Protein AF-A0A7S1EKM6-F1 (afdb_monomer)

InterPro domains:
  IPR007259 Gamma-tubulin complex component protein [PTHR19302] (2-131)
  IPR041470 Gamma tubulin complex component protein, N-terminal [PF17681] (5-134)

Organism: Hemiselmis andersenii (NCBI:txid464988)

Foldseek 3Di:
DLLLVVQLLQLLQPHHDDFWGWDADPPRLPIFIDGNDPDDPVLVVLSVLSRLNSSLLSNLVSLLVVQVDPPPDDVSVVLSVVSVVLSVVSVVLSVVQVVCSVVVNDDSVNVSVSCVVSSVVSVVSSVVSVVVVVVVVVVD

Structure (mmCIF, N/CA/C/O backbone):
data_AF-A0A7S1EKM6-F1
#
_entry.id   AF-A0A7S1EKM6-F1
#
loop_
_atom_site.group_PDB
_atom_site.id
_atom_site.type_symbol
_atom_site.label_atom_id
_atom_site.label_alt_id
_atom_site.label_comp_id
_atom_site.label_asym_id
_atom_site.label_entity_id
_atom_site.label_seq_id
_atom_site.pdbx_PDB_ins_code
_atom_site.Cartn_x
_atom_site.Cartn_y
_atom_site.Cartn_z
_atom_site.occupancy
_atom_site.B_iso_or_equiv
_atom_site.auth_seq_id
_atom_site.auth_comp_id
_atom_site.auth_asym_id
_atom_site.auth_atom_id
_atom_site.pdbx_PDB_model_num
ATOM 1 N N . GLU A 1 1 ? -13.308 -4.469 13.854 1.00 84.50 1 GLU A N 1
ATOM 2 C CA . GLU A 1 1 ? -12.583 -3.437 13.083 1.00 84.50 1 GLU A CA 1
ATOM 3 C C . GLU A 1 1 ? -11.068 -3.620 13.167 1.00 84.50 1 GLU A C 1
ATOM 5 O O . GLU A 1 1 ? -10.468 -3.837 12.129 1.00 84.50 1 GLU A O 1
ATOM 10 N N . ASN A 1 2 ? -10.460 -3.644 14.361 1.00 91.69 2 ASN A N 1
ATOM 11 C CA . ASN A 1 2 ? -8.995 -3.746 14.517 1.00 91.69 2 ASN A CA 1
ATOM 12 C C . ASN A 1 2 ? -8.336 -4.906 13.754 1.00 91.69 2 ASN A C 1
ATOM 14 O O . ASN A 1 2 ? -7.350 -4.670 13.073 1.00 91.69 2 ASN A O 1
ATOM 18 N N . LEU A 1 3 ? -8.920 -6.111 13.777 1.00 91.50 3 LEU A N 1
ATOM 19 C CA . LEU A 1 3 ? -8.408 -7.259 13.006 1.00 91.50 3 LEU A CA 1
ATOM 20 C C . LEU A 1 3 ? -8.358 -6.993 11.492 1.00 91.50 3 LEU A C 1
ATOM 22 O O . LEU A 1 3 ? -7.485 -7.486 10.798 1.00 91.50 3 LEU A O 1
ATOM 26 N N . VAL A 1 4 ? -9.303 -6.207 10.970 1.00 92.31 4 VAL A N 1
ATOM 27 C CA . VAL A 1 4 ? -9.351 -5.845 9.545 1.00 92.31 4 VAL A CA 1
ATOM 28 C C . VAL A 1 4 ? -8.273 -4.820 9.221 1.00 92.31 4 VAL A C 1
ATOM 30 O O . VAL A 1 4 ? -7.666 -4.882 8.161 1.00 92.31 4 VAL A O 1
ATOM 33 N N . ILE A 1 5 ? -8.046 -3.867 10.127 1.00 95.12 5 ILE A N 1
ATOM 34 C CA . ILE A 1 5 ? -6.994 -2.858 9.982 1.00 95.12 5 ILE A CA 1
ATOM 35 C C . ILE A 1 5 ? -5.617 -3.526 10.027 1.00 95.12 5 ILE A C 1
ATOM 37 O O . ILE A 1 5 ? -4.777 -3.216 9.192 1.00 95.12 5 ILE A O 1
ATOM 41 N N . GLU A 1 6 ? -5.404 -4.457 10.954 1.00 95.38 6 GLU A N 1
ATOM 42 C CA . GLU A 1 6 ? -4.171 -5.242 11.075 1.00 95.38 6 GLU A CA 1
ATOM 43 C C . GLU A 1 6 ? -3.888 -6.056 9.803 1.00 95.38 6 GLU A C 1
ATOM 45 O O . GLU A 1 6 ? -2.803 -5.954 9.224 1.00 95.38 6 GLU A O 1
ATOM 50 N N . ASP A 1 7 ? -4.897 -6.779 9.305 1.00 94.94 7 ASP A N 1
ATOM 51 C CA . ASP A 1 7 ? -4.802 -7.503 8.038 1.00 94.94 7 ASP A CA 1
ATOM 52 C C . ASP A 1 7 ? -4.503 -6.549 6.868 1.00 94.94 7 ASP A C 1
ATOM 54 O O . ASP A 1 7 ? -3.649 -6.849 6.036 1.00 94.94 7 ASP A O 1
ATOM 58 N N . LEU A 1 8 ? -5.164 -5.383 6.810 1.00 95.31 8 LEU A N 1
ATOM 59 C CA . LEU A 1 8 ? -4.921 -4.369 5.780 1.00 95.31 8 LEU A CA 1
ATOM 60 C C . LEU A 1 8 ? -3.496 -3.822 5.825 1.00 95.31 8 LEU A C 1
ATOM 62 O O . LEU A 1 8 ? -2.875 -3.710 4.774 1.00 95.31 8 LEU A O 1
ATOM 66 N N . LEU A 1 9 ? -2.975 -3.482 7.004 1.00 97.06 9 LEU A N 1
ATOM 67 C CA . LEU A 1 9 ? -1.601 -2.999 7.154 1.00 97.06 9 LEU A CA 1
ATOM 68 C C . LEU A 1 9 ? -0.598 -4.050 6.663 1.00 97.06 9 LEU A C 1
ATOM 70 O O . LEU A 1 9 ? 0.332 -3.696 5.941 1.00 97.06 9 LEU A O 1
ATOM 74 N N . SER A 1 10 ? -0.847 -5.331 6.957 1.00 96.06 10 SER A N 1
ATOM 75 C CA . SER A 1 10 ? -0.024 -6.447 6.471 1.00 96.06 10 SER A CA 1
ATOM 76 C C . SER A 1 10 ? -0.064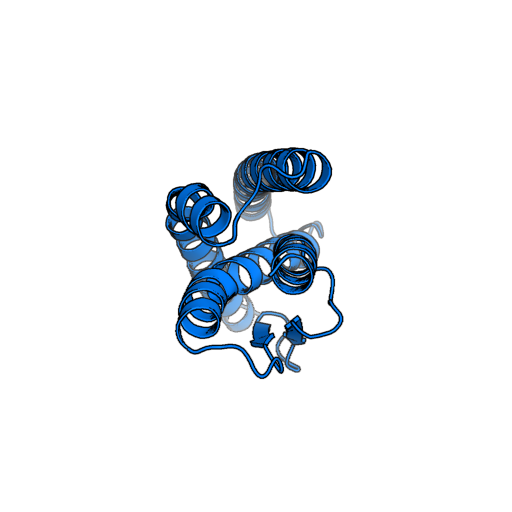 -6.579 4.943 1.00 96.06 10 SER A C 1
ATOM 78 O O . SER A 1 10 ? 0.983 -6.584 4.291 1.00 96.06 10 SER A O 1
ATOM 80 N N . VAL A 1 11 ? -1.253 -6.605 4.327 1.00 95.44 11 VAL A N 1
ATOM 81 C CA . VAL A 1 11 ? -1.338 -6.750 2.860 1.00 95.44 11 VAL A CA 1
ATOM 82 C C . VAL A 1 11 ? -0.871 -5.507 2.106 1.00 95.44 11 VAL A C 1
ATOM 84 O O . VAL A 1 11 ? -0.389 -5.619 0.980 1.00 95.44 11 VAL A O 1
ATOM 87 N N . LEU A 1 12 ? -0.961 -4.319 2.711 1.00 96.38 12 LEU A N 1
ATOM 88 C CA . LEU A 1 12 ? -0.442 -3.076 2.138 1.00 96.38 12 LEU A CA 1
ATOM 89 C C . LEU A 1 12 ? 1.090 -3.082 2.025 1.00 96.38 12 LEU A C 1
ATOM 91 O O . LEU A 1 12 ? 1.619 -2.349 1.193 1.00 96.38 12 LEU A O 1
ATOM 95 N N . ILE A 1 13 ? 1.792 -3.933 2.773 1.00 95.94 13 ILE A N 1
ATOM 96 C CA . ILE A 1 13 ? 3.237 -4.175 2.617 1.00 95.94 13 ILE A CA 1
ATOM 97 C C . ILE A 1 13 ? 3.548 -5.520 1.950 1.00 95.94 13 ILE A C 1
ATOM 99 O O . ILE A 1 13 ? 4.688 -5.972 1.959 1.00 95.94 13 ILE A O 1
ATOM 103 N N . GLY A 1 14 ? 2.552 -6.157 1.331 1.00 92.75 14 GLY A N 1
ATOM 104 C CA . GLY A 1 14 ? 2.743 -7.383 0.557 1.00 92.75 14 GLY A CA 1
ATOM 105 C C . GLY A 1 14 ? 2.790 -8.673 1.377 1.00 92.75 14 GLY A C 1
ATOM 106 O O . GLY A 1 14 ? 3.155 -9.710 0.828 1.00 92.75 14 GLY A O 1
ATOM 107 N N . ILE A 1 15 ? 2.420 -8.633 2.660 1.00 92.44 15 ILE A N 1
ATOM 108 C CA . ILE A 1 15 ? 2.367 -9.810 3.532 1.00 92.44 15 ILE A CA 1
ATOM 109 C C . ILE A 1 15 ? 0.938 -10.354 3.551 1.00 92.44 15 ILE A C 1
ATOM 111 O O . ILE A 1 15 ? -0.011 -9.622 3.827 1.00 92.44 15 ILE A O 1
ATOM 115 N N . ASP A 1 16 ? 0.782 -11.647 3.270 1.00 89.50 16 ASP A N 1
ATOM 116 C CA . ASP A 1 16 ? -0.512 -12.320 3.376 1.00 89.50 16 ASP A CA 1
ATOM 117 C C . ASP A 1 16 ? -1.026 -12.311 4.819 1.00 89.50 16 ASP A C 1
ATOM 119 O O . ASP A 1 16 ? -0.297 -12.641 5.757 1.00 89.50 16 ASP A O 1
ATOM 123 N N . ALA A 1 17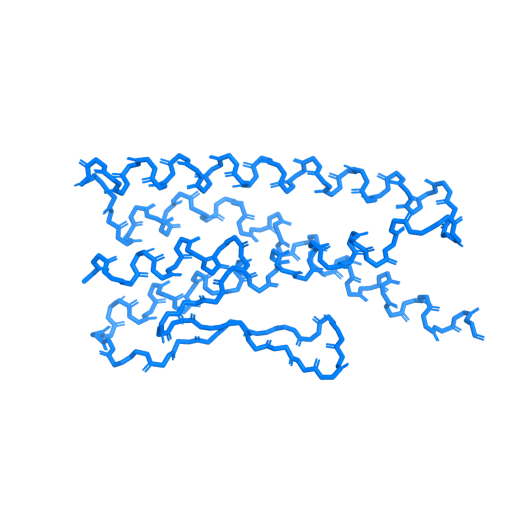 ? -2.307 -11.983 4.984 1.00 89.56 17 ALA A N 1
ATOM 124 C CA . ALA A 1 17 ? -2.967 -11.937 6.278 1.00 89.56 17 ALA A CA 1
ATOM 125 C C . ALA A 1 17 ? -4.046 -13.024 6.408 1.00 89.56 17 ALA A C 1
ATOM 127 O O . ALA A 1 17 ? -4.288 -13.837 5.506 1.00 89.56 17 ALA A O 1
ATOM 128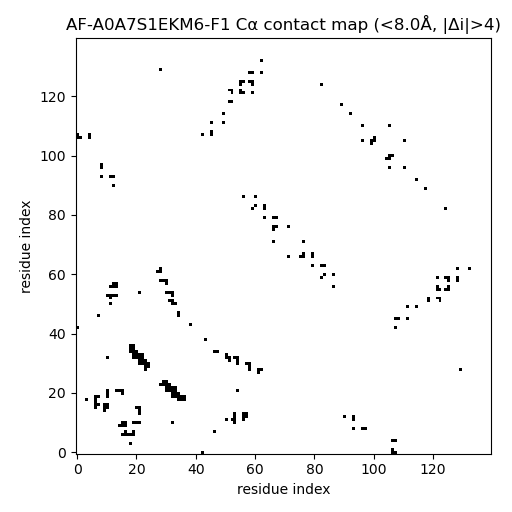 N N . LYS A 1 18 ? -4.694 -13.084 7.575 1.00 86.75 18 LYS A N 1
ATOM 129 C CA . LYS A 1 18 ? -5.600 -14.187 7.917 1.00 86.75 18 LYS A CA 1
ATOM 130 C C . LYS A 1 18 ? -6.829 -14.218 7.010 1.00 86.75 18 LYS A C 1
ATOM 132 O O . LYS A 1 18 ? -7.213 -15.287 6.516 1.00 86.75 18 LYS A O 1
ATOM 137 N N . TYR A 1 19 ? -7.437 -13.058 6.802 1.00 85.12 19 TYR A N 1
ATOM 138 C CA . TYR A 1 19 ? -8.682 -12.905 6.066 1.00 85.12 19 TYR A CA 1
ATOM 139 C C . TYR A 1 19 ? -8.539 -12.105 4.771 1.00 85.12 19 TYR A C 1
ATOM 141 O O . TYR A 1 19 ? -9.379 -12.242 3.880 1.00 85.12 19 TYR A O 1
ATOM 149 N N . ILE A 1 20 ? -7.496 -11.285 4.658 1.00 87.88 20 ILE A N 1
ATOM 150 C CA . ILE A 1 20 ? -7.152 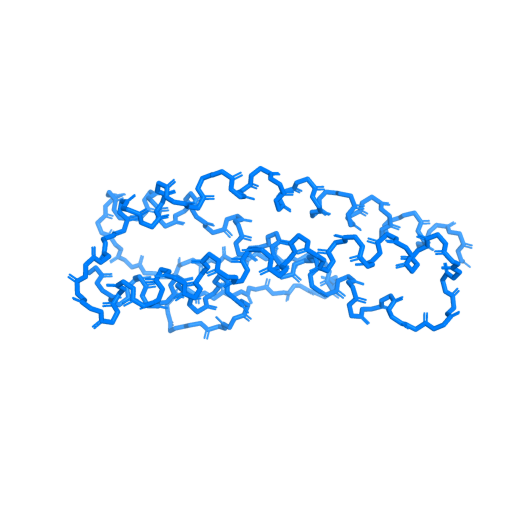-10.575 3.427 1.00 87.88 20 ILE A CA 1
ATOM 151 C C . ILE A 1 20 ? -5.875 -11.187 2.861 1.00 87.88 20 ILE A C 1
ATOM 153 O O . ILE A 1 20 ? -4.863 -11.277 3.549 1.00 87.88 20 ILE A O 1
ATOM 157 N N . ARG A 1 21 ? -5.923 -11.631 1.604 1.00 87.62 21 ARG A N 1
ATOM 158 C CA . ARG A 1 21 ? -4.813 -12.349 0.961 1.00 87.62 21 ARG A CA 1
ATOM 159 C C . ARG A 1 21 ? -4.488 -11.784 -0.403 1.00 87.62 21 ARG A C 1
ATOM 161 O O . ARG A 1 21 ? -5.372 -11.280 -1.100 1.00 87.62 21 ARG A O 1
ATOM 168 N N . ILE A 1 22 ? -3.234 -11.931 -0.803 1.00 87.12 22 ILE A N 1
ATOM 169 C CA . ILE A 1 22 ? -2.721 -11.539 -2.107 1.00 87.12 22 ILE A CA 1
ATOM 170 C C . ILE A 1 22 ? -2.638 -12.792 -2.979 1.00 87.12 22 ILE A C 1
ATOM 172 O O . ILE A 1 22 ? -1.761 -13.641 -2.841 1.00 87.12 22 ILE A O 1
ATOM 176 N N . LYS A 1 23 ? -3.559 -12.915 -3.932 1.00 85.38 23 LYS A N 1
ATOM 177 C CA . LYS A 1 23 ? -3.529 -13.988 -4.927 1.00 85.38 23 LYS A CA 1
ATOM 178 C C . LYS A 1 23 ? -2.609 -13.594 -6.069 1.00 85.38 23 LYS A C 1
ATOM 180 O O . LYS A 1 23 ? -2.695 -12.491 -6.604 1.00 85.38 23 LYS A O 1
ATOM 185 N N . CYS A 1 24 ? -1.741 -14.521 -6.447 1.00 76.81 24 CYS A N 1
ATOM 186 C CA . CYS A 1 24 ? -0.828 -14.371 -7.569 1.00 76.81 24 CYS A CA 1
ATOM 187 C C . CYS A 1 24 ? -1.084 -15.501 -8.554 1.00 76.81 24 CYS A C 1
ATOM 189 O O . CYS A 1 24 ? -1.050 -16.671 -8.173 1.00 76.81 24 CYS A O 1
ATOM 191 N N . THR A 1 25 ? -1.364 -15.148 -9.803 1.00 72.12 25 THR A N 1
ATOM 192 C CA . THR A 1 25 ? -1.564 -16.134 -10.872 1.00 72.12 25 THR A CA 1
ATOM 193 C C . THR A 1 25 ? -0.202 -16.558 -11.442 1.00 72.12 25 THR A C 1
ATOM 195 O O . THR A 1 25 ? 0.836 -16.007 -11.080 1.00 72.12 25 THR A O 1
ATOM 198 N N . SER A 1 26 ? -0.187 -17.554 -12.329 1.00 63.31 26 SER A N 1
ATOM 199 C CA . SER A 1 26 ? 1.011 -18.013 -13.047 1.00 63.31 26 SER A CA 1
ATOM 200 C C . SER A 1 26 ? 1.743 -16.895 -13.806 1.00 63.31 26 SER A C 1
ATOM 202 O O . SER A 1 26 ? 2.962 -16.962 -13.954 1.00 63.31 26 SER A O 1
ATOM 204 N N . ASP A 1 27 ? 1.031 -15.850 -14.235 1.00 68.25 27 ASP A N 1
ATOM 205 C CA . ASP A 1 27 ? 1.636 -14.585 -14.655 1.00 68.25 27 ASP A CA 1
ATOM 206 C C . ASP A 1 27 ? 2.065 -13.773 -13.420 1.00 68.25 27 ASP A C 1
ATOM 208 O O . ASP A 1 27 ? 1.233 -13.341 -12.616 1.00 68.25 27 ASP A O 1
ATOM 212 N N . ARG A 1 28 ? 3.379 -13.554 -13.272 1.00 66.25 28 ARG A N 1
ATOM 213 C CA . ARG A 1 28 ? 4.002 -12.973 -12.069 1.00 66.25 28 ARG A CA 1
ATOM 214 C C . ARG A 1 28 ? 3.509 -11.558 -11.728 1.00 66.25 28 ARG A C 1
ATOM 216 O O . ARG A 1 28 ? 3.652 -11.147 -10.571 1.00 66.25 28 ARG A O 1
ATOM 223 N N . LEU A 1 29 ? 2.923 -10.839 -12.692 1.00 71.50 29 LEU A N 1
ATOM 224 C CA . LEU A 1 29 ? 2.353 -9.493 -12.515 1.00 71.50 29 LEU A CA 1
ATOM 225 C C . LEU A 1 29 ? 0.819 -9.483 -12.375 1.00 71.50 29 LEU A C 1
ATOM 227 O O . LEU A 1 29 ? 0.231 -8.446 -12.038 1.00 71.50 29 LEU A O 1
ATOM 231 N N . ASN A 1 30 ? 0.159 -10.627 -12.573 1.00 77.44 30 ASN A N 1
ATOM 232 C CA . ASN A 1 30 ? -1.275 -10.782 -12.363 1.00 77.44 30 ASN A CA 1
ATOM 233 C C . ASN A 1 30 ? -1.568 -11.078 -10.884 1.00 77.44 30 ASN A C 1
ATOM 235 O O . ASN A 1 30 ? -1.673 -12.227 -10.440 1.00 77.44 30 ASN A O 1
ATOM 239 N N . ILE A 1 31 ? -1.634 -9.986 -10.125 1.00 82.62 31 ILE A N 1
ATOM 240 C CA . ILE A 1 31 ? -1.830 -9.954 -8.679 1.00 82.62 31 ILE A CA 1
ATOM 241 C C . ILE A 1 31 ? -3.218 -9.401 -8.376 1.00 82.62 31 ILE A C 1
ATOM 243 O O . ILE A 1 31 ? -3.653 -8.435 -9.007 1.00 82.62 31 ILE A O 1
ATOM 247 N N . GLN A 1 32 ? -3.886 -9.987 -7.387 1.00 84.38 32 GLN A N 1
ATOM 248 C CA . GLN A 1 32 ? -5.164 -9.513 -6.880 1.00 84.38 32 GLN A CA 1
ATOM 249 C C . GLN A 1 32 ? -5.240 -9.714 -5.367 1.00 84.38 32 GLN A C 1
ATOM 251 O O . GLN A 1 32 ? -5.175 -10.840 -4.879 1.00 84.38 32 GLN A O 1
ATOM 256 N N . ALA A 1 33 ? -5.429 -8.630 -4.621 1.00 78.25 33 ALA A N 1
ATOM 257 C CA . ALA A 1 33 ? -5.784 -8.721 -3.211 1.00 78.25 33 ALA A CA 1
ATOM 258 C C . ALA A 1 33 ? -7.292 -8.996 -3.061 1.00 78.25 33 ALA A C 1
ATOM 260 O O . ALA A 1 33 ? -8.115 -8.324 -3.687 1.00 78.25 33 ALA A O 1
ATOM 261 N N . THR A 1 34 ? -7.659 -9.981 -2.240 1.00 82.31 34 THR A N 1
ATOM 262 C CA . THR A 1 34 ? -9.052 -10.383 -1.980 1.00 82.31 34 THR A CA 1
ATOM 263 C C . THR A 1 34 ? -9.321 -10.483 -0.482 1.00 82.31 34 THR A C 1
ATOM 265 O O . THR A 1 34 ? -8.441 -10.896 0.270 1.00 82.31 34 THR A O 1
ATOM 268 N N . SER A 1 35 ? -10.540 -10.145 -0.060 1.00 81.81 35 SER A N 1
ATOM 269 C CA . SER A 1 35 ? -11.019 -10.314 1.316 1.00 81.81 35 SER A CA 1
ATOM 270 C C . SER A 1 35 ? -12.036 -11.451 1.368 1.00 81.81 35 SER A C 1
ATOM 272 O O . SER A 1 35 ? -13.022 -11.408 0.634 1.00 81.81 35 SER A O 1
ATOM 274 N N . ASP A 1 36 ? -11.821 -12.417 2.260 1.00 75.12 36 ASP A N 1
ATOM 275 C CA . ASP A 1 36 ? -12.770 -13.502 2.553 1.00 75.12 36 ASP A CA 1
ATOM 276 C C . ASP A 1 36 ? -13.593 -13.209 3.830 1.00 75.12 36 ASP A C 1
ATOM 278 O O . ASP A 1 36 ? -14.286 -14.080 4.359 1.00 75.12 36 ASP A O 1
ATOM 282 N N . VAL A 1 37 ? -13.515 -11.984 4.369 1.00 69.38 37 VAL A N 1
ATOM 283 C CA . VAL A 1 37 ? -14.221 -11.611 5.602 1.00 69.38 37 VAL A CA 1
ATOM 284 C C . VAL A 1 37 ? -15.706 -11.356 5.329 1.00 69.38 37 VAL A C 1
ATOM 286 O O . VAL A 1 37 ? -16.061 -10.496 4.522 1.00 69.38 37 VAL A O 1
ATOM 289 N N . THR A 1 38 ? -16.589 -11.990 6.103 1.00 76.88 38 THR A N 1
ATOM 290 C CA . THR A 1 38 ? -17.978 -11.535 6.273 1.00 76.88 38 THR A CA 1
ATOM 291 C C . THR A 1 38 ? -18.001 -10.273 7.141 1.00 76.88 38 THR A C 1
ATOM 293 O O . THR A 1 38 ? -18.037 -10.354 8.371 1.00 76.88 38 THR A O 1
ATOM 296 N N . LEU A 1 39 ? -17.908 -9.108 6.500 1.00 75.56 39 LEU A N 1
ATOM 297 C CA . LEU A 1 39 ? -17.966 -7.786 7.134 1.00 75.56 39 LEU A CA 1
ATOM 298 C C . LEU A 1 39 ? -19.363 -7.178 7.032 1.00 75.56 39 LEU A C 1
ATOM 300 O O . LEU A 1 39 ? -20.118 -7.488 6.113 1.00 75.56 39 LEU A O 1
ATOM 304 N N . ASP A 1 40 ? -19.665 -6.245 7.935 1.00 83.06 40 ASP A N 1
ATOM 305 C CA . ASP A 1 40 ? -20.744 -5.287 7.698 1.00 83.06 40 ASP A CA 1
ATOM 306 C C . ASP A 1 40 ? -20.474 -4.493 6.403 1.00 83.06 40 ASP A C 1
ATOM 308 O O . ASP A 1 40 ? -19.315 -4.213 6.070 1.00 83.06 40 ASP A O 1
ATOM 312 N N . LEU A 1 41 ? -21.535 -4.120 5.677 1.00 82.88 41 LEU A N 1
ATOM 313 C CA . LEU A 1 41 ? -21.458 -3.502 4.345 1.00 82.88 41 LEU A CA 1
ATOM 314 C C . LEU A 1 41 ? -20.536 -2.277 4.316 1.00 82.88 41 LEU A C 1
ATOM 316 O O . LEU A 1 41 ? -19.786 -2.084 3.359 1.00 82.88 41 LEU A O 1
ATOM 320 N N . SER A 1 42 ? -20.578 -1.464 5.371 1.00 83.31 42 SER A N 1
ATOM 321 C CA . SER A 1 42 ? -19.787 -0.236 5.484 1.00 83.31 42 SER A CA 1
ATOM 322 C C . SER A 1 42 ? -18.275 -0.503 5.528 1.00 83.31 42 SER A C 1
ATOM 324 O O . SER A 1 42 ? -17.491 0.171 4.856 1.00 83.31 42 SER A O 1
ATOM 326 N N . LEU A 1 43 ? -17.855 -1.524 6.280 1.00 84.19 43 LEU A N 1
ATOM 327 C CA . LEU A 1 43 ? -16.456 -1.935 6.391 1.00 84.19 43 LEU A CA 1
ATOM 328 C C . LEU A 1 43 ? -15.996 -2.650 5.119 1.00 84.19 43 LEU A C 1
ATOM 330 O O . LEU A 1 43 ? -14.874 -2.428 4.665 1.00 84.19 43 LEU A O 1
ATOM 334 N N . ALA A 1 44 ? -16.865 -3.474 4.527 1.00 87.06 44 ALA A N 1
ATOM 335 C CA . ALA A 1 44 ? -16.585 -4.173 3.277 1.00 87.06 44 ALA A CA 1
ATOM 336 C C . ALA A 1 44 ? -16.296 -3.197 2.124 1.00 87.06 44 ALA A C 1
ATOM 338 O O . ALA A 1 44 ? -15.347 -3.411 1.366 1.00 87.06 44 ALA A O 1
ATOM 339 N N . ASP A 1 45 ? -17.069 -2.111 2.012 1.00 89.25 45 ASP A N 1
ATOM 340 C CA . ASP A 1 45 ? -16.860 -1.071 0.997 1.00 89.25 45 ASP A CA 1
ATOM 341 C C . ASP A 1 45 ? -15.487 -0.397 1.158 1.00 89.25 45 ASP A C 1
ATOM 343 O O . ASP A 1 45 ? -14.721 -0.318 0.196 1.00 89.25 45 ASP A O 1
ATOM 347 N N . LEU A 1 46 ? -15.117 0.003 2.381 1.00 91.25 46 LEU A N 1
ATOM 348 C CA . LEU A 1 46 ? -13.810 0.617 2.645 1.00 91.25 46 LEU A CA 1
ATOM 349 C C . LEU A 1 46 ? -12.646 -0.333 2.353 1.00 91.25 46 LEU A C 1
ATOM 351 O O . LEU A 1 46 ? -11.691 0.067 1.687 1.00 91.25 46 LEU A O 1
ATOM 355 N N . VAL A 1 47 ? -12.729 -1.591 2.796 1.00 92.25 47 VAL A N 1
ATOM 356 C CA . VAL A 1 47 ? -11.710 -2.608 2.489 1.00 92.25 47 VAL A CA 1
ATOM 357 C C . VAL A 1 47 ? -11.560 -2.746 0.978 1.00 92.25 47 VAL A C 1
ATOM 359 O O . VAL A 1 47 ? -10.457 -2.595 0.459 1.00 92.25 47 VAL A O 1
ATOM 362 N N . THR A 1 48 ? -12.667 -2.938 0.256 1.00 91.25 48 THR A N 1
ATOM 363 C CA . THR A 1 48 ? -12.669 -3.127 -1.205 1.00 91.25 48 THR A CA 1
ATOM 364 C C . THR A 1 48 ? -12.036 -1.948 -1.941 1.00 91.25 48 THR A C 1
ATOM 366 O O . THR A 1 48 ? -11.328 -2.144 -2.927 1.00 91.25 48 THR A O 1
ATOM 369 N N . ARG A 1 49 ? -12.228 -0.720 -1.448 1.00 92.88 49 ARG A N 1
ATOM 370 C CA . ARG A 1 49 ? -11.589 0.478 -2.007 1.00 92.88 49 ARG A CA 1
ATOM 371 C C . ARG A 1 49 ? -10.083 0.528 -1.757 1.00 92.88 49 ARG A C 1
ATOM 373 O O . ARG A 1 49 ? -9.372 1.076 -2.594 1.00 92.88 49 ARG A O 1
ATOM 380 N N . VAL A 1 50 ? -9.589 -0.036 -0.654 1.00 94.69 50 VAL A N 1
ATOM 381 C CA . VAL A 1 50 ? -8.158 -0.056 -0.300 1.00 94.69 50 VAL A CA 1
ATOM 382 C C . VAL A 1 50 ? -7.393 -1.158 -1.043 1.00 94.69 50 VAL A C 1
ATOM 384 O O . VAL A 1 50 ? -6.266 -0.921 -1.468 1.00 94.69 50 VAL A O 1
ATOM 387 N N . LEU A 1 51 ? -7.983 -2.339 -1.266 1.00 93.62 51 LEU A N 1
ATOM 388 C CA . LEU A 1 51 ? -7.293 -3.502 -1.866 1.00 93.62 51 LEU A CA 1
ATOM 389 C C . LEU A 1 51 ? -6.545 -3.243 -3.197 1.00 93.62 51 LEU A C 1
ATOM 391 O O . LEU A 1 51 ? -5.467 -3.823 -3.393 1.00 93.62 51 LEU A O 1
ATOM 395 N N . PRO A 1 52 ? -7.024 -2.376 -4.115 1.00 94.88 52 PRO A N 1
ATOM 396 C CA . PRO A 1 52 ? -6.272 -2.021 -5.317 1.00 94.88 52 PRO A CA 1
ATOM 397 C C . PRO A 1 52 ? -4.893 -1.409 -5.034 1.00 94.88 52 PRO A C 1
ATOM 399 O O . PRO A 1 52 ? -3.982 -1.565 -5.849 1.00 94.88 52 PRO A O 1
ATOM 402 N N . LEU A 1 53 ? -4.712 -0.742 -3.889 1.00 96.38 53 LEU A N 1
ATOM 403 C CA . LEU A 1 53 ? -3.423 -0.191 -3.471 1.00 96.38 53 LEU A CA 1
ATOM 404 C C . LEU A 1 53 ? -2.416 -1.302 -3.169 1.00 96.38 53 LEU A C 1
ATOM 406 O O . LEU A 1 53 ? -1.332 -1.296 -3.746 1.00 96.38 53 LEU A O 1
ATOM 410 N N . ALA A 1 54 ? -2.806 -2.284 -2.351 1.00 95.44 54 ALA A N 1
ATOM 411 C CA . ALA A 1 54 ? -1.979 -3.454 -2.047 1.00 95.44 54 ALA A CA 1
ATOM 412 C C . ALA A 1 54 ? -1.586 -4.199 -3.333 1.00 95.44 54 ALA A C 1
ATOM 414 O O . ALA A 1 54 ? -0.420 -4.505 -3.562 1.00 95.44 54 ALA A O 1
ATOM 415 N N . THR A 1 55 ? -2.556 -4.400 -4.228 1.00 94.38 55 THR A N 1
ATOM 416 C CA . THR A 1 55 ? -2.324 -5.030 -5.536 1.00 94.38 55 THR A CA 1
ATOM 417 C C . THR A 1 55 ? -1.285 -4.270 -6.368 1.00 94.38 55 THR A C 1
ATOM 419 O O . THR A 1 55 ? -0.377 -4.876 -6.935 1.00 94.38 55 THR A O 1
ATOM 422 N N . SER A 1 56 ? -1.409 -2.941 -6.432 1.00 95.62 56 SER A N 1
ATOM 423 C CA . SER A 1 56 ? -0.492 -2.088 -7.194 1.00 95.62 56 SER A CA 1
ATOM 424 C C . SER A 1 56 ? 0.914 -2.103 -6.588 1.00 95.62 56 SER A C 1
ATOM 426 O O . SER A 1 56 ? 1.886 -2.256 -7.320 1.00 95.62 56 SER A O 1
ATOM 428 N N . TYR A 1 57 ? 1.018 -2.025 -5.258 1.00 96.44 57 TYR A N 1
ATOM 429 C CA . TYR A 1 57 ? 2.286 -2.094 -4.530 1.00 96.44 57 TYR A CA 1
ATOM 430 C C . TYR A 1 57 ? 3.046 -3.394 -4.825 1.00 96.44 57 TYR A C 1
ATOM 432 O O . TYR A 1 57 ? 4.186 -3.347 -5.286 1.00 96.44 57 TYR A O 1
ATOM 440 N N . VAL A 1 58 ? 2.402 -4.553 -4.641 1.00 94.25 58 VAL A N 1
ATOM 441 C CA . VAL A 1 58 ? 3.052 -5.860 -4.857 1.00 94.25 58 VAL A CA 1
ATOM 442 C C . VAL A 1 58 ? 3.518 -6.004 -6.305 1.00 94.25 58 VAL A C 1
ATOM 444 O O . VAL A 1 58 ? 4.592 -6.547 -6.561 1.00 94.25 58 VAL A O 1
ATOM 447 N N . ARG A 1 59 ? 2.741 -5.491 -7.266 1.00 93.31 59 ARG A N 1
ATOM 448 C CA . ARG A 1 59 ? 3.110 -5.516 -8.686 1.00 93.31 59 ARG A CA 1
ATOM 449 C C . ARG A 1 59 ? 4.373 -4.706 -8.960 1.00 93.31 59 ARG A C 1
ATOM 451 O O . ARG A 1 59 ? 5.263 -5.197 -9.650 1.00 93.31 59 ARG A O 1
ATOM 458 N N . VAL A 1 60 ? 4.450 -3.495 -8.411 1.00 94.56 60 VAL A N 1
ATOM 459 C CA . VAL A 1 60 ? 5.605 -2.604 -8.577 1.00 94.56 60 VAL A CA 1
ATOM 460 C C . VAL A 1 60 ? 6.856 -3.213 -7.950 1.00 94.56 60 VAL A C 1
ATOM 462 O O . VAL A 1 60 ? 7.880 -3.308 -8.624 1.00 94.56 60 VAL A O 1
ATOM 465 N N . VAL A 1 61 ? 6.768 -3.693 -6.706 1.00 93.69 61 VAL A N 1
ATOM 466 C CA . VAL A 1 61 ? 7.908 -4.310 -6.006 1.00 93.69 61 VAL A CA 1
ATOM 467 C C . VAL A 1 61 ? 8.430 -5.523 -6.768 1.00 93.69 61 VAL A C 1
ATOM 469 O O . VAL A 1 61 ? 9.620 -5.597 -7.058 1.00 93.69 61 VAL A O 1
ATOM 472 N N . ARG A 1 62 ? 7.542 -6.419 -7.208 1.00 90.25 62 ARG A N 1
ATOM 473 C CA . ARG A 1 62 ? 7.946 -7.590 -7.997 1.00 90.25 62 ARG A CA 1
ATOM 474 C C . ARG A 1 62 ? 8.614 -7.234 -9.313 1.00 90.25 62 ARG A C 1
ATOM 476 O O . ARG A 1 62 ? 9.528 -7.931 -9.740 1.00 90.25 62 ARG A O 1
ATOM 483 N N . PHE A 1 63 ? 8.143 -6.192 -9.993 1.00 89.56 63 PHE A N 1
ATOM 484 C CA . PHE A 1 63 ? 8.787 -5.752 -11.225 1.00 89.56 63 PHE A CA 1
ATOM 485 C C . PHE A 1 63 ? 10.202 -5.246 -10.962 1.00 89.56 63 PHE A C 1
ATOM 487 O O . PHE A 1 63 ? 11.107 -5.618 -11.704 1.00 89.56 63 PHE A O 1
ATOM 494 N N . ILE A 1 64 ? 10.393 -4.449 -9.907 1.00 90.44 64 ILE A N 1
ATOM 495 C CA . ILE A 1 64 ? 11.716 -3.972 -9.491 1.00 90.44 64 ILE A CA 1
ATOM 496 C C . ILE A 1 64 ? 12.635 -5.175 -9.232 1.00 90.44 64 ILE A C 1
ATOM 498 O O . ILE A 1 64 ? 13.686 -5.267 -9.858 1.00 90.44 64 ILE A O 1
ATOM 502 N N . GLU A 1 65 ? 12.197 -6.143 -8.423 1.00 87.62 65 GLU A N 1
ATOM 503 C CA . GLU A 1 65 ? 12.964 -7.361 -8.108 1.00 87.62 65 GLU A CA 1
ATOM 504 C C . GLU A 1 65 ? 13.333 -8.177 -9.361 1.00 87.62 65 GLU A C 1
ATOM 506 O O . GLU A 1 65 ? 14.460 -8.643 -9.498 1.00 87.62 65 GLU A O 1
ATOM 511 N N . MET A 1 66 ? 12.412 -8.330 -10.321 1.00 83.44 66 MET A N 1
ATOM 512 C CA . MET A 1 66 ? 12.681 -9.064 -11.569 1.00 83.44 66 MET A CA 1
ATOM 513 C C . MET A 1 66 ? 13.686 -8.357 -12.489 1.00 83.44 66 MET A C 1
ATOM 515 O O . MET A 1 66 ? 14.306 -8.997 -13.342 1.00 83.44 66 MET A O 1
ATOM 519 N N . ARG A 1 67 ? 13.805 -7.035 -12.367 1.00 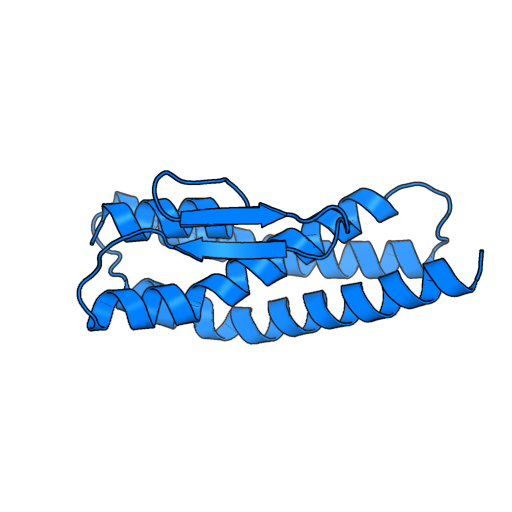76.69 67 ARG A N 1
ATOM 520 C CA . ARG A 1 67 ? 14.549 -6.163 -13.283 1.00 76.69 67 ARG A CA 1
ATOM 521 C C . ARG A 1 67 ? 15.862 -5.639 -12.706 1.00 76.69 67 ARG A C 1
ATOM 523 O O . ARG A 1 67 ? 16.582 -4.933 -13.409 1.00 76.69 67 ARG A O 1
ATOM 530 N N . GLU A 1 68 ? 16.194 -6.008 -11.473 1.00 63.66 68 GLU A N 1
ATOM 531 C CA . GLU A 1 68 ? 17.490 -5.715 -10.850 1.00 63.66 68 GLU A CA 1
ATOM 532 C C . GLU A 1 68 ? 18.659 -6.489 -11.486 1.00 63.66 68 GLU A C 1
ATOM 534 O O . GLU A 1 68 ? 19.817 -6.117 -11.300 1.00 63.66 68 GLU A O 1
ATOM 539 N N . HIS A 1 69 ? 18.395 -7.519 -12.297 1.00 62.69 69 HIS A N 1
ATOM 540 C CA . HIS A 1 69 ? 19.438 -8.214 -13.051 1.00 62.69 69 HIS A CA 1
ATOM 541 C C . HIS A 1 69 ? 20.035 -7.327 -14.163 1.00 62.69 69 HIS A C 1
ATOM 543 O O . HIS A 1 69 ? 19.318 -6.607 -14.857 1.00 62.69 69 HIS A O 1
ATOM 549 N N . TYR A 1 70 ? 21.359 -7.413 -14.349 1.00 54.34 70 TYR A N 1
ATOM 550 C CA . TYR A 1 70 ? 22.198 -6.559 -15.215 1.00 54.34 70 TYR A CA 1
ATOM 551 C C . TYR A 1 70 ? 21.822 -6.517 -16.715 1.00 54.34 70 TYR A C 1
ATOM 553 O O . TYR A 1 70 ? 22.453 -5.801 -17.491 1.00 54.34 70 TYR A O 1
ATOM 561 N N . GLU A 1 71 ? 20.807 -7.260 -17.151 1.00 66.00 71 GLU A N 1
ATOM 562 C CA . GLU A 1 71 ? 20.482 -7.483 -18.564 1.00 66.00 71 GLU A CA 1
ATOM 563 C C . GLU A 1 71 ? 19.558 -6.413 -19.181 1.00 66.00 71 GLU A C 1
ATOM 565 O O . GLU A 1 71 ? 19.294 -6.453 -20.380 1.00 66.00 71 GLU A O 1
ATOM 570 N N . TYR A 1 72 ? 19.080 -5.427 -18.409 1.00 68.38 72 TYR A N 1
ATOM 571 C CA . TYR A 1 72 ? 18.034 -4.493 -18.868 1.00 68.38 72 TYR A CA 1
ATOM 572 C C . TYR A 1 72 ? 18.495 -3.059 -19.190 1.00 68.38 72 TYR A C 1
ATOM 574 O O . TYR A 1 72 ? 17.682 -2.224 -19.592 1.00 68.38 72 TYR A O 1
ATOM 582 N N . GLY A 1 73 ? 19.792 -2.763 -19.072 1.00 80.38 73 GLY A N 1
ATOM 583 C CA . GLY A 1 73 ? 20.378 -1.481 -19.476 1.00 80.38 73 GLY A CA 1
ATOM 584 C C . GLY A 1 73 ? 20.040 -0.282 -18.572 1.00 80.38 73 GLY A C 1
ATOM 585 O O . GLY A 1 73 ? 19.185 -0.327 -17.687 1.00 80.38 73 GLY A O 1
ATOM 586 N N . MET A 1 74 ? 20.735 0.840 -18.796 1.00 83.38 74 MET A N 1
ATOM 587 C CA . MET A 1 74 ? 20.751 1.989 -17.871 1.00 83.38 74 MET A CA 1
ATOM 588 C C . MET A 1 74 ? 19.399 2.696 -17.700 1.00 83.38 74 MET A C 1
ATOM 590 O O . MET A 1 74 ? 19.097 3.171 -16.609 1.00 83.38 74 MET A O 1
ATOM 594 N N . VAL A 1 75 ? 18.570 2.755 -18.749 1.00 87.38 75 VAL A N 1
ATOM 595 C CA . VAL A 1 75 ? 17.236 3.382 -18.674 1.00 87.38 75 VAL A CA 1
ATOM 596 C C . VAL A 1 75 ? 16.324 2.593 -17.738 1.0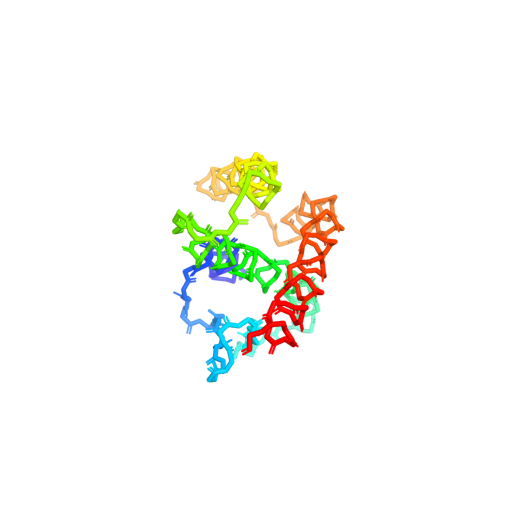0 87.38 75 VAL A C 1
ATOM 598 O O . VAL A 1 75 ? 15.642 3.184 -16.903 1.00 87.38 75 VAL A O 1
ATOM 601 N N . ASN A 1 76 ? 16.349 1.262 -17.829 1.00 85.50 76 ASN A N 1
ATOM 602 C CA . ASN A 1 76 ? 15.547 0.415 -16.958 1.00 85.50 76 ASN A CA 1
ATOM 603 C C . ASN A 1 76 ? 16.021 0.495 -15.499 1.00 85.50 76 ASN A C 1
ATOM 605 O O . ASN A 1 76 ? 15.191 0.552 -14.594 1.00 85.50 76 ASN A O 1
ATOM 609 N N . HIS A 1 77 ? 17.334 0.579 -15.263 1.00 85.31 77 HIS A N 1
ATOM 610 C CA . HIS A 1 77 ? 17.868 0.813 -13.919 1.00 85.31 77 HIS A CA 1
ATOM 611 C C . HIS A 1 77 ? 17.435 2.169 -13.350 1.00 85.31 77 HIS A C 1
ATOM 613 O O . HIS A 1 77 ? 16.971 2.225 -12.216 1.00 85.31 77 HIS A O 1
ATOM 619 N N . ALA A 1 78 ? 17.513 3.251 -14.131 1.00 89.88 78 ALA A N 1
ATOM 620 C CA . ALA A 1 78 ? 17.045 4.569 -13.696 1.00 89.88 78 ALA A CA 1
ATOM 621 C C . ALA A 1 78 ? 15.537 4.573 -13.385 1.00 89.88 78 ALA A C 1
ATOM 623 O O . ALA A 1 78 ? 15.114 5.134 -12.375 1.00 89.88 78 ALA A O 1
ATOM 624 N N . PHE A 1 79 ? 14.738 3.898 -14.216 1.00 89.31 79 PHE A N 1
ATOM 625 C CA . PHE A 1 79 ? 13.306 3.722 -13.991 1.00 89.31 79 PHE A CA 1
ATOM 626 C C . PHE A 1 79 ? 13.015 2.955 -12.691 1.00 89.31 79 PHE A C 1
ATOM 628 O O . PHE A 1 79 ? 12.219 3.416 -11.875 1.00 89.31 79 PHE A O 1
ATOM 635 N N . CYS A 1 80 ? 13.703 1.833 -12.448 1.00 90.94 80 CYS A N 1
ATOM 636 C CA . CYS A 1 80 ? 13.566 1.067 -11.205 1.00 90.94 80 CYS A CA 1
ATOM 637 C C . CYS A 1 80 ? 13.966 1.893 -9.977 1.00 90.94 80 CYS A C 1
ATOM 639 O O . CYS A 1 80 ? 13.228 1.902 -8.994 1.00 90.94 80 CYS A O 1
ATOM 641 N N . SER A 1 81 ? 15.069 2.644 -10.046 1.00 91.81 81 SER A N 1
ATOM 642 C CA . SER A 1 81 ? 15.512 3.524 -8.957 1.00 91.81 81 SER A CA 1
ATOM 643 C C . SER A 1 81 ? 14.474 4.593 -8.607 1.00 91.81 81 SER A C 1
ATOM 645 O O . SER A 1 81 ? 14.192 4.806 -7.428 1.00 91.81 81 SER A O 1
ATOM 647 N N . ALA A 1 82 ? 13.858 5.224 -9.612 1.00 92.19 82 ALA A N 1
ATOM 648 C CA . ALA A 1 82 ? 12.800 6.211 -9.390 1.00 92.19 82 ALA A CA 1
ATOM 649 C C . ALA A 1 82 ? 11.550 5.583 -8.745 1.00 92.19 82 ALA A C 1
ATOM 651 O O . ALA A 1 82 ? 10.951 6.159 -7.838 1.00 92.19 82 ALA A O 1
ATOM 652 N N . MET A 1 83 ? 11.168 4.369 -9.159 1.00 94.19 83 MET A N 1
ATOM 653 C CA . MET A 1 83 ? 10.061 3.647 -8.521 1.00 94.19 83 MET A CA 1
ATOM 654 C C . MET A 1 83 ? 10.377 3.260 -7.074 1.00 94.19 83 MET A C 1
ATOM 656 O O . MET A 1 83 ? 9.510 3.389 -6.213 1.00 94.19 83 MET A O 1
ATOM 660 N N . GLN A 1 84 ? 11.606 2.821 -6.785 1.00 94.94 84 GLN A N 1
ATOM 661 C CA . GLN A 1 84 ? 12.034 2.494 -5.423 1.00 94.94 84 GLN A CA 1
ATOM 662 C C . GLN A 1 84 ? 11.906 3.694 -4.478 1.00 94.94 84 GLN A C 1
ATOM 664 O O . GLN A 1 84 ? 11.527 3.517 -3.324 1.00 94.94 84 GLN A O 1
ATOM 669 N N . GLU A 1 85 ? 12.196 4.910 -4.942 1.00 95.69 85 GLU A N 1
ATOM 670 C CA . GLU A 1 85 ? 12.025 6.131 -4.147 1.00 95.69 85 GLU A CA 1
ATOM 671 C C . GLU A 1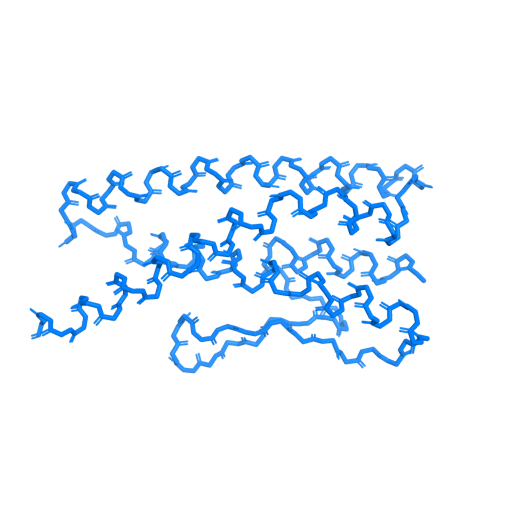 85 ? 10.558 6.353 -3.749 1.00 95.69 85 GLU A C 1
ATOM 673 O O . GLU A 1 85 ? 10.254 6.473 -2.562 1.00 95.69 85 GLU A O 1
ATOM 678 N N . LEU A 1 86 ? 9.636 6.260 -4.709 1.00 95.62 86 LEU A N 1
ATOM 679 C CA . LEU A 1 86 ? 8.194 6.382 -4.454 1.00 95.62 86 LEU A CA 1
ATOM 680 C C . LEU A 1 86 ? 7.659 5.253 -3.557 1.00 95.62 86 LEU A C 1
ATOM 682 O O . LEU A 1 86 ? 6.788 5.470 -2.712 1.00 95.62 86 LEU A O 1
ATOM 686 N N . VAL A 1 87 ? 8.196 4.039 -3.704 1.00 96.56 87 VAL A N 1
ATOM 687 C CA . VAL A 1 87 ? 7.877 2.907 -2.823 1.00 96.56 87 VAL A CA 1
ATOM 688 C C . VAL A 1 87 ? 8.351 3.172 -1.391 1.00 96.56 87 VAL A C 1
ATOM 690 O O . VAL A 1 87 ? 7.626 2.850 -0.450 1.00 96.56 87 VAL A O 1
ATOM 693 N N . ARG A 1 88 ? 9.521 3.791 -1.188 1.00 96.88 88 ARG A N 1
ATOM 694 C CA . ARG A 1 88 ? 10.002 4.151 0.159 1.00 96.88 88 ARG A CA 1
ATOM 695 C C . ARG A 1 88 ? 9.081 5.162 0.836 1.00 96.88 88 ARG A C 1
ATOM 697 O O . ARG A 1 88 ? 8.730 4.958 1.995 1.00 96.88 88 ARG A O 1
ATOM 704 N N . GLU A 1 89 ? 8.654 6.208 0.130 1.00 96.31 89 GLU A N 1
ATOM 705 C CA . GLU A 1 89 ? 7.698 7.190 0.669 1.00 96.31 89 GLU A CA 1
ATOM 706 C C . GLU A 1 89 ? 6.385 6.527 1.100 1.00 96.31 89 GLU A C 1
ATOM 708 O O . GLU A 1 89 ? 5.860 6.791 2.185 1.00 96.31 89 GLU A O 1
ATOM 713 N N . TYR A 1 90 ? 5.886 5.602 0.279 1.00 97.62 90 TYR A N 1
ATOM 714 C CA . TYR A 1 90 ? 4.715 4.797 0.602 1.00 97.62 90 TYR A CA 1
ATOM 715 C C . TYR A 1 90 ? 4.914 3.950 1.870 1.00 97.62 90 TYR A C 1
ATOM 717 O O . TYR A 1 90 ? 4.049 3.947 2.745 1.00 97.62 90 TYR A O 1
ATOM 725 N N . LEU A 1 91 ? 6.053 3.269 2.017 1.00 97.62 91 LEU A N 1
ATOM 726 C CA . LEU A 1 91 ? 6.329 2.452 3.204 1.00 97.62 91 LEU A CA 1
ATOM 727 C C . LEU A 1 91 ? 6.445 3.293 4.481 1.00 97.62 91 LEU A C 1
ATOM 729 O O . LEU A 1 91 ? 5.987 2.859 5.538 1.00 97.62 91 LEU A O 1
ATOM 733 N N . ILE A 1 92 ? 6.979 4.515 4.389 1.00 98.12 92 ILE A N 1
ATOM 734 C CA . ILE A 1 92 ? 6.999 5.462 5.514 1.00 98.12 92 ILE A CA 1
ATOM 735 C C . ILE A 1 92 ? 5.569 5.803 5.954 1.00 98.12 92 ILE A C 1
ATOM 737 O O . ILE A 1 92 ? 5.285 5.790 7.153 1.00 98.12 92 ILE A O 1
ATOM 741 N N . LEU A 1 93 ? 4.655 6.058 5.010 1.00 97.94 93 LEU A N 1
ATOM 742 C CA . LEU A 1 93 ? 3.241 6.282 5.324 1.00 97.94 93 LEU A CA 1
ATOM 743 C C . LEU A 1 93 ? 2.635 5.076 6.058 1.00 97.94 93 LEU A C 1
ATOM 745 O O . LEU A 1 93 ? 1.984 5.259 7.086 1.00 97.94 93 LEU A O 1
ATOM 749 N N . ILE A 1 94 ? 2.855 3.851 5.571 1.00 98.12 94 ILE A N 1
ATOM 750 C CA . ILE A 1 94 ?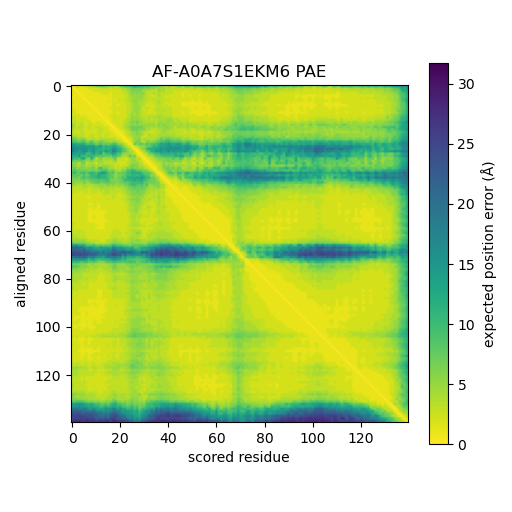 2.298 2.654 6.220 1.00 98.12 94 ILE A CA 1
ATOM 751 C C . ILE A 1 94 ? 2.863 2.472 7.636 1.00 98.12 94 ILE A C 1
ATOM 753 O O . ILE A 1 94 ? 2.090 2.234 8.563 1.00 98.12 94 ILE A O 1
ATOM 757 N N . ALA A 1 95 ? 4.163 2.693 7.842 1.00 98.31 95 ALA A N 1
ATOM 758 C CA . ALA A 1 95 ? 4.784 2.632 9.169 1.00 98.31 95 ALA A CA 1
ATOM 759 C C . ALA A 1 95 ? 4.197 3.675 10.147 1.00 98.31 95 ALA A C 1
ATOM 761 O O . ALA A 1 95 ? 3.989 3.404 11.335 1.00 98.31 95 ALA A O 1
ATOM 762 N N . GLN A 1 96 ? 3.876 4.878 9.658 1.00 98.31 96 GLN A N 1
ATOM 763 C CA . GLN A 1 96 ? 3.191 5.901 10.456 1.00 98.31 96 GLN A CA 1
ATOM 764 C C . GLN A 1 96 ? 1.765 5.477 10.833 1.00 98.31 96 GLN A C 1
ATOM 766 O O . GLN A 1 96 ? 1.327 5.732 11.958 1.00 98.31 96 GLN A O 1
ATOM 771 N N . LEU A 1 97 ? 1.038 4.823 9.923 1.00 98.38 97 LEU A N 1
ATOM 772 C CA . LEU A 1 97 ? -0.293 4.280 10.202 1.00 98.38 97 LEU A CA 1
ATOM 773 C C . LEU A 1 97 ? -0.226 3.139 11.221 1.00 98.38 97 LEU A C 1
ATOM 775 O O . LEU A 1 97 ? -0.992 3.147 12.180 1.00 98.38 97 LEU A O 1
ATOM 779 N N . GLU A 1 98 ? 0.723 2.217 11.081 1.00 98.12 98 GLU A N 1
ATOM 780 C CA . GLU A 1 98 ? 0.962 1.140 12.047 1.00 98.12 98 GLU A CA 1
ATOM 781 C C . GLU A 1 98 ? 1.274 1.694 13.445 1.00 98.12 98 GLU A C 1
ATOM 783 O O . GLU A 1 98 ? 0.699 1.261 14.444 1.00 98.12 98 GLU A O 1
ATOM 788 N N . THR A 1 99 ? 2.088 2.748 13.527 1.00 98.19 99 THR A N 1
ATOM 789 C CA . THR A 1 99 ? 2.351 3.446 14.795 1.00 98.19 99 THR A CA 1
ATOM 790 C C . THR A 1 99 ? 1.063 4.008 15.414 1.00 98.19 99 THR A C 1
ATOM 792 O O . THR A 1 99 ? 0.841 3.890 16.622 1.00 98.19 99 THR A O 1
ATOM 795 N N . GLN A 1 100 ? 0.177 4.603 14.606 1.00 98.19 100 GLN A N 1
ATOM 796 C CA . GLN A 1 100 ? -1.125 5.084 15.085 1.00 98.19 100 GLN A CA 1
ATOM 797 C C . GLN A 1 100 ? -2.055 3.943 15.510 1.00 98.19 100 GLN A C 1
ATOM 799 O O . GLN A 1 100 ? -2.811 4.111 16.470 1.00 98.19 100 GLN A O 1
ATOM 804 N N . PHE A 1 101 ? -2.011 2.803 14.819 1.00 98.12 101 PHE A N 1
ATOM 805 C CA . PHE A 1 101 ? -2.768 1.605 15.170 1.00 98.12 101 PHE A CA 1
ATOM 806 C C . PHE A 1 101 ? -2.335 1.059 16.531 1.00 98.12 101 PHE A C 1
ATOM 808 O O . PHE A 1 101 ? -3.178 0.899 17.413 1.00 98.12 101 PHE A O 1
ATOM 815 N N . ASN A 1 102 ? -1.026 0.917 16.751 1.00 97.69 102 ASN A N 1
ATOM 816 C CA . ASN A 1 102 ? -0.450 0.473 18.024 1.00 97.69 102 ASN A CA 1
ATOM 817 C C . ASN A 1 102 ? -0.773 1.429 19.185 1.00 97.69 102 ASN A C 1
ATOM 819 O O . ASN A 1 102 ? -0.910 1.005 20.329 1.00 97.69 102 ASN A O 1
ATOM 823 N N . ALA A 1 103 ? -0.955 2.721 18.896 1.00 97.56 103 ALA A N 1
ATOM 824 C CA . ALA A 1 103 ? -1.404 3.714 19.870 1.00 97.56 103 ALA A CA 1
ATOM 825 C C . ALA A 1 103 ? -2.933 3.734 20.095 1.00 97.56 103 ALA A C 1
ATOM 827 O O . ALA A 1 103 ? -3.415 4.578 20.854 1.00 97.56 103 ALA A O 1
ATOM 828 N N . GLY A 1 104 ? -3.706 2.880 19.413 1.00 97.12 104 GLY A N 1
ATOM 829 C CA . GLY A 1 104 ? -5.172 2.843 19.486 1.00 97.12 104 GLY A CA 1
ATOM 830 C C . GLY A 1 104 ? -5.869 4.045 18.833 1.00 97.12 104 GLY A C 1
ATOM 831 O O . GLY A 1 104 ? -6.998 4.372 19.190 1.00 97.12 104 GLY A O 1
ATOM 832 N N . LYS A 1 105 ? -5.196 4.750 17.911 1.00 97.06 105 LYS A N 1
ATOM 833 C CA . LYS A 1 105 ? -5.663 6.020 17.312 1.00 97.06 105 LYS A CA 1
ATOM 834 C C . LYS A 1 105 ? -6.128 5.896 15.860 1.00 97.06 105 LYS A C 1
ATOM 836 O O . LYS A 1 105 ? -6.690 6.864 15.324 1.00 97.06 105 LYS A O 1
ATOM 841 N N . LEU A 1 106 ? -5.892 4.746 15.229 1.00 97.75 106 LEU A N 1
ATOM 842 C CA . LEU A 1 106 ? -6.244 4.485 13.836 1.00 97.75 106 LEU A CA 1
ATOM 843 C C . LEU A 1 106 ? -7.625 3.829 13.723 1.00 97.75 106 LEU A C 1
ATOM 845 O O . LEU A 1 106 ? -7.899 2.830 14.376 1.00 97.75 106 LEU A O 1
ATOM 849 N N . THR A 1 107 ? -8.468 4.381 12.852 1.00 96.12 107 THR A N 1
ATOM 850 C CA . THR A 1 107 ? -9.743 3.781 12.428 1.00 96.12 107 THR A CA 1
ATOM 851 C C . THR A 1 107 ? -9.670 3.440 10.944 1.00 96.12 107 THR A C 1
ATOM 853 O O . THR A 1 107 ? -8.832 3.998 10.225 1.00 96.12 107 THR A O 1
ATOM 856 N N . LEU A 1 108 ? -10.563 2.581 10.448 1.00 94.75 108 LEU A N 1
ATOM 857 C CA . LEU A 1 108 ? -10.554 2.194 9.034 1.00 94.75 108 LEU A CA 1
ATOM 858 C C . LEU A 1 108 ? -10.796 3.399 8.110 1.00 94.75 108 LEU A C 1
ATOM 860 O O . LEU A 1 108 ? -10.175 3.524 7.057 1.00 94.75 108 LEU A O 1
ATOM 864 N N . GLN A 1 109 ? -11.648 4.332 8.538 1.00 94.75 109 GLN A N 1
ATOM 865 C CA . GLN A 1 109 ? -11.903 5.582 7.818 1.00 94.75 109 GLN A CA 1
ATOM 866 C C . GLN A 1 109 ? -10.654 6.465 7.723 1.00 94.75 109 GLN A C 1
ATOM 868 O O . GLN A 1 109 ? -10.377 7.015 6.659 1.00 94.75 109 GLN A O 1
ATOM 873 N N . LYS A 1 110 ? -9.884 6.591 8.815 1.00 96.44 110 LYS A N 1
ATOM 874 C CA . LYS A 1 110 ? -8.619 7.341 8.805 1.00 96.44 110 LYS A CA 1
ATOM 875 C C . LYS A 1 110 ? -7.592 6.676 7.900 1.00 96.44 110 LYS A C 1
ATOM 877 O O . LYS A 1 110 ? -6.953 7.375 7.123 1.00 96.44 110 LYS A O 1
ATOM 882 N N . LEU A 1 111 ? -7.464 5.348 7.969 1.00 97.25 111 LEU A N 1
ATOM 883 C CA . LEU A 1 111 ? -6.594 4.589 7.070 1.00 97.25 111 LEU A CA 1
ATOM 884 C C . LEU A 1 111 ? -6.949 4.902 5.615 1.00 97.25 111 LEU A C 1
ATOM 886 O O . LEU A 1 111 ? -6.083 5.355 4.874 1.00 97.25 111 LEU A O 1
ATOM 890 N N . TRP A 1 112 ? -8.222 4.750 5.235 1.00 95.75 112 TRP A N 1
ATOM 891 C CA . TRP A 1 112 ? -8.707 5.072 3.891 1.00 95.75 112 TRP A CA 1
ATOM 892 C C . TRP A 1 112 ? -8.365 6.508 3.474 1.00 95.75 112 TRP A C 1
ATOM 894 O O . TRP A 1 112 ? -7.799 6.722 2.404 1.00 95.75 112 TRP A O 1
ATOM 904 N N . PHE A 1 113 ? -8.654 7.487 4.332 1.00 96.12 113 PHE A N 1
ATOM 905 C CA . PHE A 1 113 ? -8.361 8.896 4.076 1.00 96.12 113 PHE A CA 1
ATOM 906 C C . PHE A 1 113 ? -6.866 9.155 3.837 1.00 96.12 113 PHE A C 1
ATOM 908 O O . PHE A 1 113 ? -6.509 9.852 2.890 1.00 96.12 113 PHE A O 1
ATOM 915 N N . TYR A 1 114 ? -5.986 8.577 4.658 1.00 97.00 114 TYR A N 1
ATOM 916 C CA . TYR A 1 114 ? -4.543 8.799 4.549 1.00 97.00 114 TYR A CA 1
ATOM 917 C C . TYR A 1 114 ? -3.908 8.116 3.340 1.00 97.00 114 TYR A C 1
ATOM 919 O O . TYR A 1 114 ? -2.941 8.644 2.796 1.00 97.00 114 TYR A O 1
ATOM 927 N N . VAL A 1 115 ? -4.431 6.967 2.901 1.00 96.44 115 VAL A N 1
ATOM 928 C CA . VAL A 1 115 ? -3.876 6.258 1.737 1.00 96.44 115 VAL A CA 1
ATOM 929 C C . VAL A 1 115 ? -4.388 6.800 0.403 1.00 96.44 115 VAL A C 1
ATOM 931 O O . VAL A 1 115 ? -3.721 6.629 -0.614 1.00 96.44 115 VAL A O 1
ATOM 934 N N . GLN A 1 116 ? -5.530 7.496 0.371 1.00 93.81 116 GLN A N 1
ATOM 935 C CA . GLN A 1 116 ? -6.106 8.046 -0.866 1.00 93.81 116 GLN A CA 1
ATOM 936 C C . GLN A 1 116 ? -5.109 8.805 -1.766 1.00 93.81 116 GLN A C 1
ATOM 938 O O . GLN A 1 116 ? -5.104 8.544 -2.975 1.00 93.81 116 GLN A O 1
ATOM 943 N N . PRO A 1 117 ? -4.252 9.710 -1.246 1.00 92.69 117 PRO A N 1
ATOM 944 C CA . PRO A 1 117 ? -3.294 10.438 -2.076 1.00 92.69 117 PRO A CA 1
ATOM 945 C C . PRO A 1 117 ? -2.282 9.520 -2.773 1.00 92.69 117 PRO A C 1
ATOM 947 O O . PRO A 1 117 ? -1.968 9.726 -3.945 1.00 92.69 117 PRO A O 1
ATOM 950 N N . THR A 1 118 ? -1.805 8.475 -2.090 1.00 93.56 118 THR A N 1
ATOM 951 C CA . THR A 1 118 ? -0.777 7.566 -2.624 1.00 93.56 118 THR A CA 1
ATOM 952 C C . THR A 1 118 ? -1.352 6.521 -3.577 1.00 93.56 118 THR A C 1
ATOM 954 O O . THR A 1 118 ? -0.636 6.020 -4.445 1.00 93.56 118 THR A O 1
ATOM 957 N N . MET A 1 119 ? -2.661 6.251 -3.511 1.00 94.12 119 MET A N 1
ATOM 958 C CA . MET A 1 119 ? -3.338 5.318 -4.418 1.00 94.12 119 MET A CA 1
ATOM 959 C C . MET A 1 119 ? -3.185 5.670 -5.888 1.00 94.12 119 MET A C 1
ATOM 961 O O . MET A 1 119 ? -3.008 4.777 -6.715 1.00 94.12 119 MET A O 1
ATOM 965 N N . ARG A 1 120 ? -3.284 6.958 -6.235 1.00 92.75 120 ARG A N 1
ATOM 966 C CA . ARG A 1 120 ? -3.141 7.378 -7.631 1.00 92.75 120 ARG A CA 1
ATOM 967 C C . ARG A 1 120 ? -1.719 7.133 -8.118 1.00 92.75 120 ARG A C 1
ATOM 969 O O . ARG A 1 120 ? -1.555 6.557 -9.187 1.00 92.75 120 ARG A O 1
ATOM 976 N N . THR A 1 121 ? -0.726 7.537 -7.331 1.00 93.75 121 THR A N 1
ATOM 977 C CA . THR A 1 121 ? 0.690 7.350 -7.658 1.00 93.75 121 THR A CA 1
ATOM 978 C C . THR A 1 121 ? 1.007 5.872 -7.847 1.00 93.75 121 THR A C 1
ATOM 980 O O . THR A 1 121 ? 1.491 5.485 -8.906 1.00 93.75 121 THR A O 1
ATOM 983 N N . MET A 1 122 ? 0.644 5.027 -6.879 1.00 96.62 122 MET A N 1
ATOM 984 C CA . MET A 1 122 ? 0.938 3.594 -6.946 1.00 96.62 122 MET A CA 1
ATOM 985 C C . MET A 1 122 ? 0.226 2.903 -8.118 1.00 96.62 122 MET A C 1
ATOM 987 O O . MET A 1 122 ? 0.808 2.029 -8.756 1.00 96.62 122 MET A O 1
ATOM 991 N N . ARG A 1 123 ? -1.006 3.320 -8.452 1.00 95.38 123 ARG A N 1
ATOM 992 C CA . ARG A 1 123 ? -1.722 2.818 -9.635 1.00 95.38 123 ARG A CA 1
ATOM 993 C C . ARG A 1 123 ? -0.968 3.136 -10.923 1.00 95.38 123 ARG A C 1
ATOM 995 O O . ARG A 1 123 ? -0.735 2.230 -11.710 1.00 95.38 123 ARG A O 1
ATOM 1002 N N . VAL A 1 124 ? -0.548 4.390 -11.103 1.00 95.25 124 VAL A N 1
ATOM 1003 C CA . VAL A 1 124 ? 0.209 4.806 -12.295 1.00 95.25 124 VAL A CA 1
ATOM 1004 C C . VAL A 1 124 ? 1.508 4.009 -12.419 1.00 95.25 124 VAL A C 1
ATOM 1006 O O . VAL A 1 124 ? 1.816 3.526 -13.502 1.00 95.25 124 VAL A O 1
ATOM 1009 N N . LEU A 1 125 ? 2.241 3.805 -11.319 1.00 94.81 125 LEU A N 1
ATOM 1010 C CA . LEU A 1 125 ? 3.444 2.966 -11.332 1.00 94.81 125 LEU A CA 1
ATOM 1011 C C . LEU A 1 125 ? 3.139 1.528 -11.761 1.00 94.81 125 LEU A C 1
ATOM 1013 O O . LEU A 1 125 ? 3.845 0.960 -12.588 1.00 94.81 125 LEU A O 1
ATOM 1017 N N . SER A 1 126 ? 2.067 0.954 -11.223 1.00 94.81 126 SER A N 1
ATOM 1018 C CA . SER A 1 126 ? 1.599 -0.378 -11.593 1.00 94.81 126 SER A CA 1
ATOM 1019 C C . SER A 1 126 ? 1.246 -0.477 -13.084 1.00 94.81 126 SER A C 1
ATOM 1021 O O . SER A 1 126 ? 1.611 -1.462 -13.723 1.00 94.81 126 SER A O 1
ATOM 1023 N N . ASP A 1 127 ? 0.557 0.520 -13.640 1.00 93.88 127 ASP A N 1
ATOM 1024 C CA . ASP A 1 127 ? 0.164 0.535 -15.054 1.00 93.88 127 ASP A CA 1
ATOM 1025 C C . ASP A 1 127 ? 1.403 0.616 -15.964 1.00 93.88 127 ASP A C 1
ATOM 1027 O O . ASP A 1 127 ? 1.536 -0.171 -16.902 1.00 93.88 127 ASP A O 1
ATOM 1031 N N . LEU A 1 128 ? 2.378 1.467 -15.618 1.00 92.19 128 LEU A N 1
ATOM 1032 C CA . LEU A 1 128 ? 3.663 1.552 -16.326 1.00 92.19 128 LEU A CA 1
ATOM 1033 C C . LEU A 1 128 ? 4.432 0.225 -16.288 1.00 92.19 128 LEU A C 1
ATOM 1035 O O . LEU A 1 128 ? 4.994 -0.208 -17.292 1.00 92.19 128 LEU A O 1
ATOM 1039 N N . VAL A 1 129 ? 4.438 -0.448 -15.138 1.00 90.75 129 VAL A N 1
ATOM 1040 C CA . VAL A 1 129 ? 5.059 -1.767 -14.969 1.00 90.75 129 VAL A CA 1
ATOM 1041 C C . VAL A 1 129 ? 4.429 -2.815 -15.893 1.00 90.75 129 VAL A C 1
ATOM 1043 O O . VAL A 1 129 ? 5.150 -3.639 -16.461 1.00 90.75 129 VAL A O 1
ATOM 1046 N N . ILE A 1 130 ? 3.107 -2.780 -16.080 1.00 88.88 130 ILE A N 1
ATOM 1047 C CA . ILE A 1 130 ? 2.400 -3.676 -17.009 1.00 88.88 130 ILE A CA 1
ATOM 1048 C C . ILE A 1 130 ? 2.816 -3.379 -18.451 1.00 88.88 130 ILE A C 1
ATOM 1050 O O . ILE A 1 130 ? 3.159 -4.302 -19.191 1.00 88.88 130 ILE A O 1
ATOM 1054 N N . GLU A 1 131 ? 2.825 -2.106 -18.848 1.00 87.88 131 GLU A N 1
ATOM 1055 C CA . GLU A 1 131 ? 3.180 -1.695 -20.210 1.00 87.88 131 GLU A CA 1
ATOM 1056 C C . GLU A 1 131 ? 4.625 -2.068 -20.566 1.00 87.88 131 GLU A C 1
ATOM 1058 O O . GLU A 1 131 ? 4.873 -2.692 -21.604 1.00 87.88 131 GLU A O 1
ATOM 1063 N N . VAL A 1 132 ? 5.576 -1.760 -19.681 1.00 84.81 132 VAL A N 1
ATOM 1064 C CA . VAL A 1 132 ? 6.998 -2.087 -19.868 1.00 84.81 132 VAL A CA 1
ATOM 1065 C C . VAL A 1 132 ? 7.227 -3.600 -19.801 1.00 84.81 132 VAL A C 1
ATOM 1067 O O . VAL A 1 132 ? 7.990 -4.154 -20.598 1.00 84.81 132 VAL A O 1
ATOM 1070 N N . GLY A 1 133 ? 6.536 -4.300 -18.896 1.00 78.25 133 GLY A N 1
ATOM 1071 C CA . GLY A 1 133 ? 6.557 -5.760 -18.801 1.00 78.25 133 GLY A CA 1
ATOM 1072 C C . GLY A 1 133 ? 6.119 -6.440 -20.100 1.00 78.25 133 GLY A C 1
ATOM 1073 O O . GLY A 1 133 ? 6.828 -7.311 -20.603 1.00 78.25 133 GLY A O 1
ATOM 1074 N N . ALA A 1 134 ? 5.005 -5.990 -20.680 1.00 73.44 134 ALA A N 1
ATOM 1075 C CA . ALA A 1 134 ? 4.451 -6.518 -21.926 1.00 73.44 134 ALA A CA 1
ATOM 1076 C C . ALA A 1 134 ? 5.246 -6.121 -23.183 1.00 73.44 134 ALA A C 1
ATOM 1078 O O . ALA A 1 134 ? 5.089 -6.745 -24.234 1.00 73.44 134 ALA A O 1
ATOM 1079 N N . ALA A 1 135 ? 6.036 -5.047 -23.138 1.00 65.56 135 ALA A N 1
ATOM 1080 C CA . ALA A 1 135 ? 6.917 -4.665 -24.241 1.00 65.56 135 ALA A CA 1
ATOM 1081 C C . ALA A 1 135 ? 8.146 -5.584 -24.322 1.00 65.56 135 ALA A C 1
ATOM 1083 O O . ALA A 1 135 ? 8.498 -6.038 -25.407 1.00 65.56 135 ALA A O 1
ATOM 1084 N N . ALA A 1 136 ? 8.745 -5.926 -23.178 1.00 61.28 136 ALA A N 1
ATOM 1085 C CA . ALA A 1 136 ? 9.939 -6.770 -23.126 1.00 61.28 136 ALA A CA 1
ATOM 1086 C C . ALA A 1 136 ? 9.704 -8.212 -23.612 1.00 61.28 136 ALA A C 1
ATOM 1088 O O . ALA A 1 136 ? 10.615 -8.822 -24.158 1.00 61.28 136 ALA A O 1
ATOM 1089 N N . THR A 1 137 ? 8.494 -8.757 -23.441 1.00 56.88 137 THR A N 1
ATOM 1090 C CA . THR A 1 137 ? 8.128 -10.093 -23.948 1.00 56.88 137 THR A CA 1
ATOM 1091 C C . THR A 1 137 ? 7.906 -10.135 -25.460 1.00 56.88 137 THR A C 1
ATOM 1093 O O . THR A 1 137 ? 7.846 -11.219 -26.026 1.00 56.88 137 THR A O 1
ATOM 1096 N N . ARG A 1 138 ? 7.769 -8.979 -26.125 1.00 48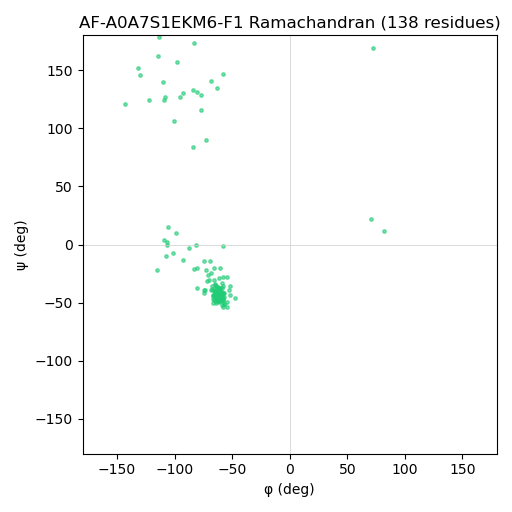.66 138 ARG A N 1
ATOM 1097 C CA . ARG A 1 138 ? 7.599 -8.881 -27.586 1.00 48.66 138 ARG A CA 1
ATOM 1098 C C . ARG A 1 138 ? 8.915 -8.701 -28.344 1.00 48.66 138 ARG A C 1
ATOM 1100 O O . ARG A 1 138 ? 8.918 -8.814 -29.565 1.00 48.66 138 ARG A O 1
ATOM 1107 N N . THR A 1 139 ? 9.999 -8.379 -27.644 1.00 48.78 139 THR A N 1
ATOM 1108 C CA . THR A 1 139 ? 11.315 -8.076 -28.232 1.00 48.78 139 THR A CA 1
ATOM 1109 C C . THR A 1 139 ? 12.371 -9.159 -27.989 1.00 48.78 139 THR A C 1
ATOM 1111 O O . THR A 1 139 ? 13.523 -8.945 -28.358 1.00 48.78 139 THR A O 1
ATOM 1114 N N . GLY A 1 140 ? 12.007 -10.282 -27.363 1.00 43.28 140 GLY A N 1
ATOM 1115 C CA . GLY A 1 140 ? 12.842 -11.484 -27.229 1.00 43.28 140 GLY A CA 1
ATOM 1116 C C . GLY A 1 140 ? 12.273 -12.627 -28.051 1.00 43.28 140 GLY A C 1
ATOM 1117 O O . GLY A 1 140 ? 13.085 -13.426 -28.560 1.00 43.28 140 GLY A O 1
#

Solvent-accessible surface area (backbone atoms only — not comparable to full-atom values): 7846 Å² total; per-residue (Å²): 109,68,72,58,48,53,24,47,58,36,29,56,74,64,37,75,33,94,48,31,37,70,47,68,50,95,53,89,69,50,53,44,46,48,72,78,64,94,58,59,69,74,58,44,53,55,50,62,69,48,34,60,43,24,27,19,43,45,34,38,53,52,49,43,66,72,55,69,54,89,87,61,54,72,68,51,50,53,52,42,53,55,50,51,53,56,50,50,58,51,51,53,53,51,53,54,49,51,52,32,42,78,69,73,71,58,48,69,67,56,52,53,63,70,46,53,74,54,38,59,56,40,43,52,50,26,52,50,49,50,54,55,53,61,50,58,71,73,76,112

Secondary structure (DSSP, 8-state):
-HHHHHHHHHHHTT---SSEEEEE-SSTT-EEEEE-----HHHHHHHHHHHHHHHHHHHHHHHHHHH-SGGGHHHHHHHHHHHHHHHHHHHHHHHHHHHHHHTT---HHHHHHHHHHHHHHHHHHHHHHHHHHHHHTT--

Radius of gyration: 15.97 Å; Cα contacts (8 Å, |Δi|>4): 139; chains: 1; bounding box: 44×28×48 Å

Mean predicted aligned error: 5.37 Å

pLDDT: mean 87.73, std 11.63, range [43.28, 98.38]

Nearest PDB structures (foldseek):
  7qja-assembly1_A  TM=9.418E-01  e=4.633E-11  Homo sapiens
  7qjd-assembly1_E  TM=9.408E-01  e=3.326E-10  Homo sapiens
  7qj6-assembly1_E  TM=9.302E-01  e=3.734E-10  Homo sapiens
  7qj9-assembly1_C  TM=9.100E-01  e=2.637E-10  Homo sapiens
  7qj6-assembly1_C  TM=9.021E-01  e=2.489E-10  Homo sapiens

Sequence (140 aa):
ENLVIEDLLSVLIGIDAKYIRIKCTSDRLNIQATSDVTLDLSLADLVTRVLPLATSYVRVVRFIEMREHYEYGMVNHAFCSAMQELVREYLILIAQLETQFNAGKLTLQKLWFYVQPTMRTMRVLSDLVIEVGAAATRTG